Protein AF-A0A1Z9C0Q0-F1 (afdb_monomer)

Mean predicted aligned error: 4.64 Å

Sequence (63 aa):
VSVDAAALKKEAGSRTIGDEIDGLGGFMMEAADGSVSFDFRFDSLLDRTWTEERAAINETLFG

Foldseek 3Di:
DPPCPVVCVVVQVPHDDDDDDDAPDDDKDADPVRPDIDDPGPVVVVVVCCVVCVVVVCVVPPD

Secondary structure (DSSP, 8-state):
--TTHHHHHHH-TTSPP-----SSS--EEE-TTSS-EEE--HHHHHHHHHHHTHHHHHHHHH-

pLDDT: mean 89.82, std 8.97, range [54.0, 98.0]

Radius of gyration: 15.82 Å; Cα contacts (8 Å, |Δi|>4): 47; chains: 1; bounding box: 43×19×38 Å

Solvent-accessible surface area (backbone atoms only — not comparable to full-atom values): 4067 Å² total; per-residue (Å²): 109,73,80,55,53,60,56,48,64,70,69,36,78,93,53,84,84,75,80,87,64,93,67,89,43,66,50,70,49,64,44,96,84,70,82,48,73,50,83,54,30,43,60,63,53,48,55,50,49,51,63,74,43,43,67,61,51,46,49,74,76,72,101

Nearest PDB structures (foldseek):
  7van-assembly1_J  TM=7.500E-01  e=1.056E+00  Thermus thermophilus HB8
  5bw9-assembly2_m  TM=7.606E-01  e=1.492E+00  Saccharomyces cerevisiae S288C
  7uzk-assembly1_I  TM=8.923E-01  e=2.592E+00  Rattus norvegicus
  5gar-assembly1_H  TM=7.308E-01  e=2.592E+00  Thermus thermophilus
  6r0y-assembly1_J  TM=7.311E-01  e=2.419E+00  Thermus thermophilus HB8

Structure (mmCIF, N/CA/C/O backbone):
data_AF-A0A1Z9C0Q0-F1
#
_entry.id   AF-A0A1Z9C0Q0-F1
#
loop_
_atom_site.group_PDB
_atom_site.id
_atom_site.type_symbol
_atom_site.label_atom_id
_atom_site.label_alt_id
_atom_site.label_comp_id
_atom_site.label_asym_id
_atom_site.label_entity_id
_atom_site.label_seq_i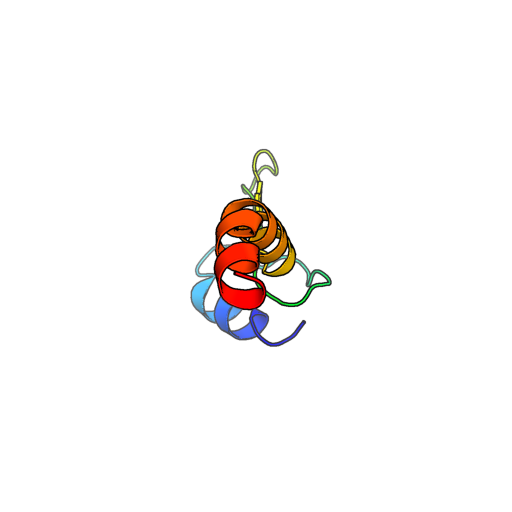d
_atom_site.pdbx_PDB_ins_code
_atom_site.Cartn_x
_atom_site.Cartn_y
_atom_site.Cartn_z
_atom_site.occupancy
_atom_site.B_iso_or_equiv
_atom_site.auth_seq_id
_atom_site.auth_comp_id
_atom_site.auth_asym_id
_atom_site.auth_atom_id
_atom_site.pdbx_PDB_model_num
ATOM 1 N N . VAL A 1 1 ? 0.147 -11.852 11.520 1.00 54.00 1 VAL A N 1
ATOM 2 C CA . VAL A 1 1 ? 1.004 -10.704 11.134 1.00 54.00 1 VAL A CA 1
ATOM 3 C C . VAL A 1 1 ? 1.095 -9.752 12.325 1.00 54.00 1 VAL A C 1
ATOM 5 O O . VAL A 1 1 ? 0.205 -8.946 12.534 1.00 54.00 1 VAL A O 1
ATOM 8 N N . SER A 1 2 ? 2.126 -9.877 13.174 1.00 59.59 2 SER A N 1
ATOM 9 C CA . SER A 1 2 ? 2.172 -9.182 14.480 1.00 59.59 2 SER A CA 1
ATOM 10 C C . SER A 1 2 ? 2.918 -7.844 14.481 1.00 59.59 2 SER A C 1
ATOM 12 O O . SER A 1 2 ? 2.895 -7.146 15.493 1.00 59.59 2 SER A O 1
ATOM 14 N N . VAL A 1 3 ? 3.629 -7.512 13.398 1.00 66.06 3 VAL A N 1
ATOM 15 C CA . VAL A 1 3 ? 4.578 -6.385 13.384 1.00 66.06 3 VAL A CA 1
ATOM 16 C C . VAL A 1 3 ? 3.837 -5.049 13.439 1.00 66.06 3 VAL A C 1
ATOM 18 O O . VAL A 1 3 ? 4.097 -4.244 14.331 1.00 66.06 3 VAL A O 1
ATOM 21 N N . ASP A 1 4 ? 2.848 -4.856 12.564 1.00 78.38 4 ASP A N 1
ATOM 22 C CA . ASP A 1 4 ? 2.150 -3.569 12.452 1.00 78.38 4 ASP A CA 1
ATOM 23 C C . ASP A 1 4 ? 0.941 -3.456 13.389 1.00 78.38 4 ASP A C 1
ATOM 25 O O . ASP A 1 4 ? 0.554 -2.356 13.782 1.00 78.38 4 ASP A O 1
ATOM 29 N N . ALA A 1 5 ? 0.373 -4.582 13.836 1.00 81.19 5 ALA A N 1
ATOM 30 C CA . ALA A 1 5 ? -0.836 -4.606 14.661 1.00 81.19 5 ALA A CA 1
ATOM 31 C C . ALA A 1 5 ? -0.699 -3.799 15.966 1.00 81.19 5 ALA A C 1
ATOM 33 O O . ALA A 1 5 ? -1.643 -3.131 16.391 1.00 81.19 5 ALA A O 1
ATOM 34 N N . ALA A 1 6 ? 0.473 -3.832 16.610 1.00 83.94 6 ALA A N 1
ATOM 35 C CA . ALA A 1 6 ? 0.722 -3.076 17.838 1.00 83.94 6 ALA A CA 1
ATOM 36 C C . ALA A 1 6 ? 0.783 -1.559 17.587 1.00 83.94 6 ALA A C 1
ATOM 38 O O . ALA A 1 6 ? 0.223 -0.782 18.364 1.00 83.94 6 ALA A O 1
ATOM 39 N N . ALA A 1 7 ? 1.423 -1.140 16.492 1.00 87.00 7 ALA A N 1
ATOM 40 C CA . ALA A 1 7 ? 1.486 0.262 16.091 1.00 87.00 7 ALA A CA 1
ATOM 41 C C . ALA A 1 7 ? 0.095 0.780 15.699 1.00 87.00 7 ALA A C 1
ATOM 43 O O . ALA A 1 7 ? -0.328 1.832 16.173 1.00 87.00 7 ALA A O 1
ATOM 44 N N . LEU A 1 8 ? -0.665 -0.003 14.929 1.00 88.81 8 LEU A N 1
ATOM 45 C CA . LEU A 1 8 ? -2.026 0.348 14.525 1.00 88.81 8 LEU A CA 1
ATOM 46 C C . LEU A 1 8 ? -2.960 0.489 15.727 1.00 88.81 8 LEU A C 1
ATOM 48 O O . LEU A 1 8 ? -3.684 1.474 15.816 1.00 88.81 8 LEU A O 1
ATOM 52 N N . LYS A 1 9 ? -2.903 -0.434 16.696 1.00 88.25 9 LYS A N 1
ATOM 53 C CA . LYS A 1 9 ? -3.694 -0.336 17.937 1.00 88.25 9 LYS A CA 1
ATOM 54 C C . LYS A 1 9 ? -3.381 0.929 18.735 1.00 88.25 9 LYS A C 1
ATOM 56 O O . LYS A 1 9 ? -4.289 1.506 19.323 1.00 88.25 9 LYS A O 1
ATOM 61 N N . LYS A 1 10 ? -2.120 1.368 18.750 1.00 88.31 10 LYS A N 1
ATOM 62 C CA . LYS A 1 10 ? -1.711 2.613 19.413 1.00 88.31 10 LYS A CA 1
ATOM 63 C C . LYS A 1 10 ? -2.263 3.855 18.701 1.00 88.31 10 LYS A C 1
ATOM 65 O O . LYS A 1 10 ? -2.707 4.781 19.371 1.00 88.31 10 LYS A O 1
ATOM 70 N N . GLU A 1 11 ? -2.263 3.861 17.370 1.00 89.69 11 GLU A N 1
ATOM 71 C CA . GLU A 1 11 ? -2.665 5.015 16.548 1.00 89.69 11 GLU A CA 1
ATOM 72 C C . GLU A 1 11 ? -4.161 5.015 16.153 1.00 89.69 11 GLU A C 1
ATOM 74 O O . GLU A 1 11 ? -4.653 5.966 15.539 1.00 89.69 11 GLU A O 1
ATOM 79 N N . ALA A 1 12 ? -4.913 3.965 16.503 1.00 88.44 12 ALA A N 1
ATOM 80 C CA . ALA A 1 12 ? -6.309 3.771 16.097 1.00 88.44 12 ALA A CA 1
ATOM 81 C C . ALA A 1 12 ? -7.241 4.914 16.538 1.00 88.44 12 ALA A C 1
ATOM 83 O O . ALA A 1 12 ? -8.177 5.2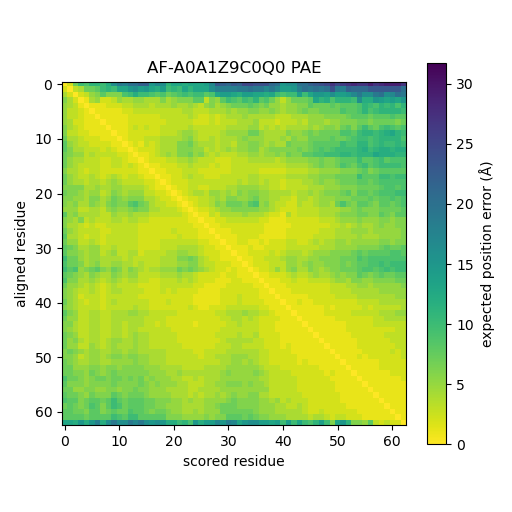76 15.818 1.00 88.44 12 ALA A O 1
ATOM 84 N N . GLY A 1 13 ? -6.997 5.496 17.716 1.00 89.62 13 GLY A N 1
ATOM 85 C CA . GLY A 1 13 ? -7.888 6.491 18.308 1.00 89.62 13 GLY A CA 1
ATOM 86 C C . GLY A 1 13 ? -9.306 5.934 18.480 1.00 89.62 13 GLY A C 1
ATOM 87 O O . GLY A 1 13 ? -9.504 4.939 19.167 1.00 89.62 13 GLY A O 1
ATOM 88 N N . SER A 1 14 ? -10.295 6.576 17.853 1.00 90.06 14 SER A N 1
ATOM 89 C CA . SER A 1 14 ? -11.704 6.150 17.869 1.00 90.06 14 SER A CA 1
ATOM 90 C C . SER A 1 14 ? -12.081 5.146 16.771 1.00 90.06 14 SER A C 1
ATOM 92 O O . SER A 1 14 ? -13.249 4.778 16.655 1.00 90.06 14 SER A O 1
ATOM 94 N N . ARG A 1 15 ? -11.130 4.737 15.926 1.00 91.19 15 ARG A N 1
ATOM 95 C CA . ARG A 1 15 ? -11.371 3.820 14.805 1.00 91.19 15 ARG A CA 1
ATOM 96 C C . ARG A 1 15 ? -11.336 2.378 15.293 1.00 91.19 15 ARG A C 1
ATOM 98 O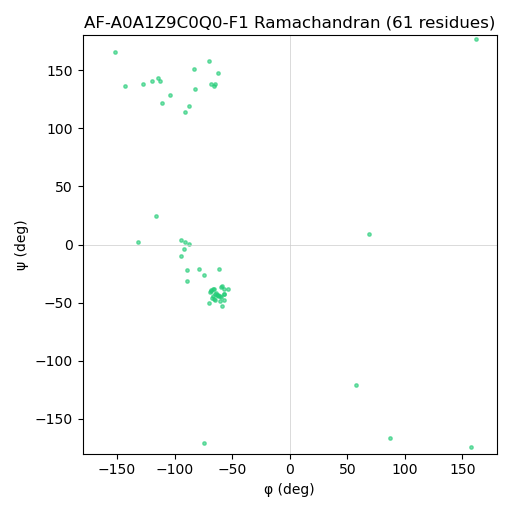 O . ARG A 1 15 ? -10.619 2.046 16.234 1.00 91.19 15 ARG A O 1
ATOM 105 N N . THR A 1 16 ? -12.080 1.517 14.610 1.00 91.06 16 THR A N 1
ATOM 106 C CA . THR A 1 16 ? -12.060 0.080 14.894 1.00 91.06 16 THR A CA 1
ATOM 107 C C . THR A 1 16 ? -10.871 -0.556 14.186 1.00 91.06 16 THR A C 1
ATOM 109 O O . THR A 1 16 ? -10.625 -0.276 13.015 1.00 91.06 16 THR A O 1
ATOM 112 N N . ILE A 1 17 ? -10.131 -1.403 14.901 1.00 91.19 17 ILE A N 1
ATOM 113 C CA . ILE A 1 17 ? -9.124 -2.276 14.298 1.00 91.19 17 ILE A CA 1
ATOM 114 C C . ILE A 1 17 ? -9.834 -3.553 13.863 1.00 91.19 17 ILE A C 1
ATOM 116 O O . ILE A 1 17 ? -10.436 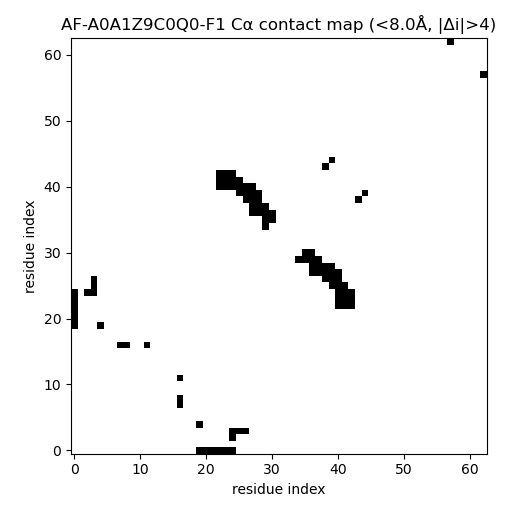-4.228 14.696 1.00 91.19 17 ILE A O 1
ATOM 120 N N . GLY A 1 18 ? -9.792 -3.825 12.561 1.00 88.31 18 GLY A N 1
ATOM 121 C CA . GLY A 1 18 ? -10.314 -5.056 11.981 1.00 88.31 18 GLY A CA 1
ATOM 122 C C . GLY A 1 18 ? -9.418 -6.262 12.255 1.00 88.31 18 GLY A C 1
ATOM 123 O O . GLY A 1 18 ? -8.456 -6.194 13.027 1.00 88.31 18 GLY A O 1
ATOM 124 N N . ASP A 1 19 ? -9.748 -7.365 11.598 1.00 88.25 19 ASP A N 1
ATOM 125 C CA 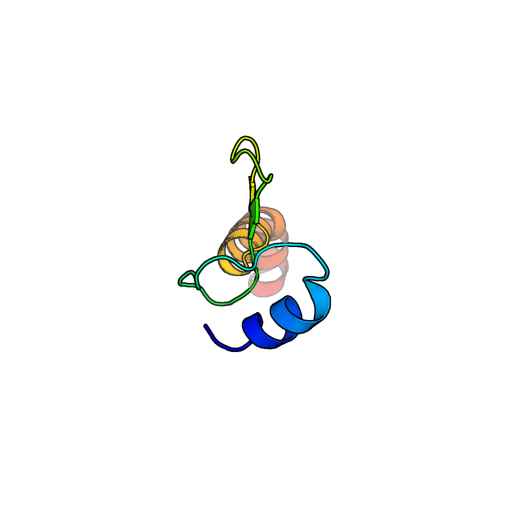. ASP A 1 19 ? -9.014 -8.616 11.736 1.00 88.25 19 ASP A CA 1
ATOM 126 C C . ASP A 1 19 ? -7.620 -8.544 11.099 1.00 88.25 19 ASP A C 1
ATOM 128 O O . ASP A 1 19 ? -7.342 -7.727 10.216 1.00 88.25 19 ASP A O 1
ATOM 132 N N . GLU A 1 20 ? -6.725 -9.421 11.557 1.00 86.50 20 GLU A N 1
ATOM 133 C CA . GLU A 1 20 ? -5.449 -9.613 10.874 1.00 86.50 20 GLU A CA 1
ATOM 134 C C . GLU A 1 20 ? -5.688 -10.188 9.474 1.00 86.50 20 GLU A C 1
ATOM 136 O O . GLU A 1 20 ? -6.495 -11.096 9.280 1.00 86.50 20 GLU A O 1
ATOM 141 N N . ILE A 1 21 ? -4.942 -9.665 8.505 1.00 82.69 21 ILE A N 1
ATOM 142 C CA . ILE A 1 21 ? -4.947 -10.126 7.120 1.00 82.69 21 ILE A CA 1
ATOM 143 C C . ILE A 1 21 ? -3.577 -10.744 6.838 1.00 82.69 21 ILE A C 1
ATOM 145 O O . ILE A 1 21 ? -2.553 -10.226 7.292 1.00 82.69 21 ILE A O 1
ATOM 149 N N . ASP A 1 22 ? -3.554 -11.842 6.085 1.00 84.25 22 ASP A N 1
ATOM 150 C CA . ASP A 1 22 ? -2.307 -12.457 5.636 1.00 84.25 22 ASP A CA 1
ATOM 151 C C . ASP A 1 22 ? -1.549 -11.538 4.668 1.00 84.25 22 ASP A C 1
ATOM 153 O O . ASP A 1 22 ? -2.126 -10.939 3.756 1.00 84.25 22 ASP A O 1
ATOM 157 N N . GLY A 1 23 ? -0.236 -11.443 4.865 1.00 83.38 23 GLY A N 1
ATOM 158 C CA . GLY A 1 23 ? 0.651 -10.614 4.058 1.00 83.38 23 GLY A CA 1
ATOM 159 C C . GLY A 1 23 ? 1.978 -10.339 4.755 1.00 83.38 23 GLY A C 1
ATOM 160 O O . GLY A 1 23 ? 2.199 -10.741 5.903 1.00 83.38 23 GLY A O 1
ATOM 161 N N . LEU A 1 24 ? 2.867 -9.643 4.053 1.00 87.81 24 LEU A N 1
ATOM 162 C CA . LEU A 1 24 ? 4.187 -9.270 4.567 1.00 87.81 24 LEU A CA 1
ATOM 163 C C . LEU A 1 24 ? 4.134 -8.065 5.516 1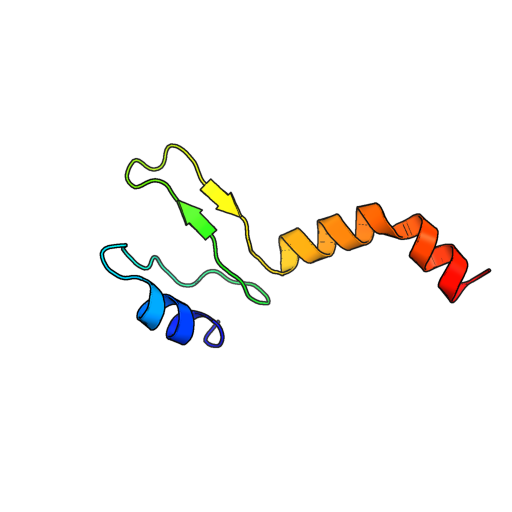.00 87.81 24 LEU A C 1
ATOM 165 O O . LEU A 1 24 ? 5.042 -7.886 6.327 1.00 87.81 24 LEU A O 1
ATOM 169 N N . GLY A 1 25 ? 3.071 -7.264 5.437 1.00 88.56 25 GLY A N 1
ATOM 170 C CA . GLY A 1 25 ? 2.836 -6.127 6.321 1.00 88.56 25 GLY A CA 1
ATOM 171 C C . GLY A 1 25 ? 1.895 -5.088 5.722 1.00 88.56 25 GLY A C 1
ATOM 172 O O . GLY A 1 25 ? 1.347 -5.259 4.627 1.00 88.56 25 GLY A O 1
ATOM 173 N N . GLY A 1 26 ? 1.741 -3.982 6.439 1.00 90.25 26 GLY A N 1
ATOM 174 C CA . GLY A 1 26 ? 0.841 -2.890 6.092 1.00 90.25 26 GLY A CA 1
ATOM 175 C C . GLY A 1 26 ? -0.576 -3.087 6.627 1.00 90.25 26 GLY A C 1
ATOM 176 O O . GLY A 1 26 ? -0.837 -3.908 7.507 1.00 90.25 26 GLY A O 1
ATOM 177 N N . PHE A 1 27 ? -1.502 -2.277 6.122 1.00 91.94 27 PHE A N 1
ATOM 178 C CA . PHE A 1 27 ? -2.890 -2.250 6.577 1.00 91.94 27 PHE A CA 1
ATOM 179 C C . PHE A 1 27 ? -3.823 -1.802 5.457 1.00 91.94 27 PHE A C 1
ATOM 181 O O . PHE A 1 27 ? -3.392 -1.256 4.443 1.00 91.94 27 PHE A O 1
ATOM 188 N N . MET A 1 28 ? -5.117 -2.013 5.659 1.00 92.31 28 MET A N 1
ATOM 189 C CA . MET A 1 28 ? -6.158 -1.448 4.814 1.00 92.31 28 MET A CA 1
ATOM 190 C C . MET A 1 28 ? -6.972 -0.459 5.637 1.00 92.31 28 MET A C 1
ATOM 192 O O . MET A 1 28 ? -7.204 -0.670 6.829 1.00 92.31 28 MET A O 1
ATOM 196 N N . MET A 1 29 ? -7.390 0.633 5.012 1.00 93.38 29 MET A N 1
ATOM 197 C CA . MET A 1 29 ? -8.370 1.540 5.597 1.00 93.38 29 MET A CA 1
ATOM 198 C C . MET A 1 29 ? -9.700 1.309 4.914 1.00 93.38 29 MET A C 1
ATOM 200 O O . MET A 1 29 ? -9.762 1.367 3.692 1.00 93.38 29 MET A O 1
ATOM 204 N N . GLU A 1 30 ? -10.752 1.106 5.689 1.00 93.56 30 GLU A N 1
ATOM 205 C CA . GLU A 1 30 ? -12.109 0.962 5.177 1.00 93.56 30 GLU A CA 1
ATOM 206 C C . GLU A 1 30 ? -12.994 2.061 5.769 1.00 93.56 30 GLU A C 1
ATOM 208 O O . GLU A 1 30 ? -12.849 2.445 6.936 1.00 93.56 30 GLU A O 1
ATOM 213 N N . ALA A 1 31 ? -13.884 2.615 4.948 1.00 94.12 31 ALA A N 1
ATOM 214 C CA . ALA A 1 31 ? -14.934 3.500 5.423 1.00 94.12 31 ALA A CA 1
ATOM 215 C C . ALA A 1 31 ? -15.867 2.738 6.376 1.00 94.12 31 ALA A C 1
ATOM 217 O O . ALA A 1 31 ? -16.120 1.553 6.196 1.00 94.12 31 ALA A O 1
ATOM 218 N N . ALA A 1 32 ? -16.426 3.419 7.378 1.00 89.94 32 ALA A N 1
ATOM 219 C CA . ALA A 1 32 ? -17.280 2.765 8.375 1.00 89.94 32 ALA A CA 1
ATOM 220 C C . ALA A 1 32 ? -18.550 2.118 7.781 1.00 89.94 32 ALA A C 1
ATOM 222 O O . ALA A 1 32 ? -19.150 1.253 8.411 1.00 89.94 32 ALA A O 1
ATOM 223 N N . ASP A 1 33 ? -18.965 2.552 6.590 1.00 92.25 33 ASP A N 1
ATOM 224 C CA . ASP A 1 33 ? -20.092 2.009 5.830 1.00 92.25 33 ASP A CA 1
ATOM 225 C C . ASP A 1 33 ? -19.678 0.948 4.791 1.00 92.25 33 ASP A C 1
ATOM 227 O O . ASP A 1 33 ? -20.522 0.482 4.027 1.00 92.25 33 ASP A O 1
ATOM 231 N N . GLY A 1 34 ? -18.392 0.584 4.735 1.00 90.75 34 GLY A N 1
ATOM 232 C CA . GLY A 1 34 ? -17.839 -0.382 3.784 1.00 90.75 34 GLY A CA 1
ATOM 233 C C . GLY A 1 34 ? -17.816 0.097 2.329 1.00 90.75 34 GLY A C 1
ATOM 234 O O . GLY A 1 34 ? -17.552 -0.695 1.428 1.00 90.75 34 GLY A O 1
ATOM 235 N N . SER A 1 35 ? -18.112 1.372 2.057 1.00 95.25 35 SER A N 1
ATOM 236 C CA . SER A 1 35 ? -18.260 1.873 0.682 1.00 95.25 35 SER A CA 1
ATOM 237 C C . SER A 1 35 ? -16.933 2.050 -0.061 1.00 95.25 35 SER A C 1
ATOM 239 O O . SER A 1 35 ? -16.900 2.007 -1.292 1.00 95.25 35 SER A O 1
ATOM 241 N N . VAL A 1 36 ? -15.840 2.278 0.673 1.00 95.62 36 VAL A N 1
ATOM 242 C CA . VAL A 1 36 ? -14.519 2.599 0.123 1.00 95.62 36 VAL A CA 1
ATOM 243 C C . VAL A 1 36 ? -13.432 1.935 0.958 1.00 95.62 36 VAL A C 1
ATOM 245 O O . VAL A 1 36 ? -13.448 2.036 2.185 1.00 95.62 36 VAL A O 1
ATOM 248 N N . SER A 1 37 ? -12.445 1.342 0.284 1.00 93.12 37 SER A N 1
ATOM 249 C CA . SER A 1 37 ? -11.236 0.802 0.905 1.00 93.12 37 SER A CA 1
ATOM 250 C C . SER A 1 37 ? -9.964 1.338 0.242 1.00 93.12 37 SER A C 1
ATOM 252 O O . SER A 1 37 ? -9.869 1.376 -0.986 1.00 93.12 37 SER A O 1
ATOM 254 N N . PHE A 1 38 ? -8.962 1.689 1.043 1.00 93.62 38 PHE A N 1
ATOM 255 C CA . PHE A 1 38 ? -7.615 2.038 0.594 1.00 93.62 38 PHE A CA 1
ATOM 256 C C . PHE A 1 38 ? -6.628 0.961 1.032 1.00 93.62 38 PHE A C 1
ATOM 258 O O . PHE A 1 38 ? -6.488 0.696 2.227 1.00 93.62 38 PHE A O 1
ATOM 265 N N . ASP A 1 39 ? -5.938 0.362 0.062 1.00 93.06 39 ASP A N 1
ATOM 266 C CA . ASP A 1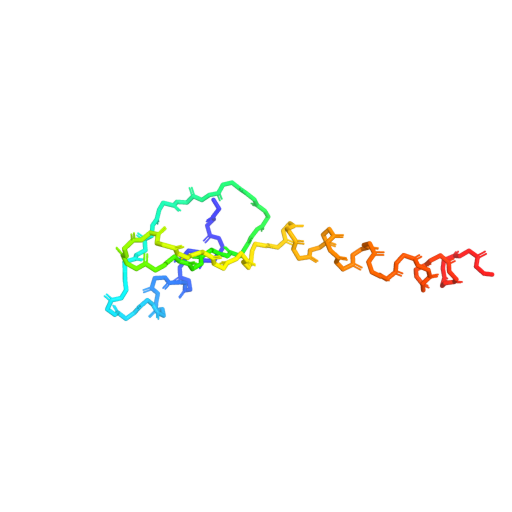 39 ? -4.957 -0.696 0.292 1.00 93.06 39 ASP A CA 1
ATOM 267 C C . ASP A 1 39 ? -3.547 -0.112 0.474 1.00 93.06 39 ASP A C 1
ATOM 269 O O . ASP A 1 39 ? -2.977 0.457 -0.459 1.00 93.06 39 ASP A O 1
ATOM 273 N N . PHE A 1 40 ? -2.988 -0.264 1.676 1.00 92.69 40 PHE A N 1
ATOM 274 C CA . PHE A 1 40 ? -1.603 0.079 2.013 1.00 92.69 40 PHE A CA 1
ATOM 275 C C . PHE A 1 40 ? -0.798 -1.165 2.410 1.00 92.69 40 PHE A C 1
ATOM 277 O O . PHE A 1 40 ? 0.175 -1.071 3.164 1.00 92.69 40 PHE A O 1
ATOM 284 N N . ARG A 1 41 ? -1.204 -2.351 1.945 1.00 92.06 41 ARG A N 1
ATOM 285 C CA . ARG A 1 41 ? -0.454 -3.586 2.180 1.00 92.06 41 ARG A CA 1
ATOM 286 C C . ARG A 1 41 ? 0.860 -3.557 1.414 1.00 92.06 41 ARG A C 1
ATOM 288 O O . ARG A 1 41 ? 0.913 -3.152 0.250 1.00 92.06 41 ARG A O 1
ATOM 295 N N . PHE A 1 42 ? 1.915 -4.022 2.074 1.00 92.19 42 PHE A N 1
ATOM 296 C CA . PHE A 1 42 ? 3.262 -4.042 1.514 1.00 92.19 42 PHE A CA 1
ATOM 297 C C . PHE A 1 42 ? 3.315 -4.830 0.204 1.00 92.19 42 PHE A C 1
ATOM 299 O O . PHE A 1 42 ? 3.910 -4.354 -0.755 1.00 92.19 42 PHE A O 1
ATOM 306 N N . ASP A 1 43 ? 2.644 -5.982 0.135 1.00 92.25 43 ASP A N 1
ATOM 307 C CA . ASP A 1 43 ? 2.590 -6.826 -1.062 1.00 92.25 43 ASP A CA 1
ATOM 308 C C . ASP A 1 43 ? 2.047 -6.067 -2.287 1.00 92.25 43 ASP A C 1
ATOM 310 O O . ASP A 1 43 ? 2.673 -6.071 -3.347 1.00 92.25 43 ASP A O 1
ATOM 314 N N . SER A 1 44 ? 0.930 -5.345 -2.126 1.00 92.94 44 SER A N 1
ATOM 315 C CA . SER A 1 44 ? 0.309 -4.545 -3.193 1.00 92.94 44 SER A CA 1
ATOM 316 C C . SER A 1 44 ? 1.211 -3.391 -3.639 1.00 92.94 44 SER A C 1
ATOM 318 O O . SER A 1 44 ? 1.350 -3.115 -4.832 1.00 92.94 44 SER A O 1
ATOM 320 N N . LEU A 1 45 ? 1.835 -2.702 -2.679 1.00 94.88 45 LEU A N 1
ATOM 321 C CA . LEU A 1 45 ? 2.740 -1.590 -2.967 1.00 94.88 45 LEU A CA 1
ATOM 322 C C . LEU A 1 45 ? 4.028 -2.068 -3.644 1.00 94.88 45 LEU A C 1
ATOM 324 O O . LEU A 1 45 ? 4.510 -1.404 -4.564 1.00 94.88 45 LEU A O 1
ATOM 328 N N . LEU A 1 46 ? 4.568 -3.213 -3.222 1.00 94.81 46 LEU A N 1
ATOM 329 C CA . LEU A 1 46 ? 5.752 -3.818 -3.816 1.00 94.81 46 LEU A CA 1
ATOM 330 C C . LEU A 1 46 ? 5.483 -4.244 -5.258 1.00 94.81 46 LEU A C 1
ATOM 332 O O . LEU A 1 46 ? 6.274 -3.898 -6.127 1.00 94.81 46 LEU A O 1
ATOM 336 N N . ASP A 1 47 ? 4.376 -4.938 -5.526 1.00 95.56 47 ASP A N 1
ATOM 337 C CA . ASP A 1 47 ? 4.018 -5.383 -6.880 1.00 95.56 47 ASP A CA 1
ATOM 338 C C . ASP A 1 47 ? 3.852 -4.202 -7.848 1.00 95.56 47 ASP A C 1
ATOM 340 O O . ASP A 1 47 ? 4.420 -4.179 -8.949 1.00 95.56 47 ASP A O 1
ATOM 344 N N . ARG A 1 48 ? 3.149 -3.161 -7.390 1.00 95.88 48 ARG A N 1
ATOM 345 C CA . ARG A 1 48 ? 2.996 -1.916 -8.140 1.00 95.88 48 ARG A CA 1
ATOM 346 C C . ARG A 1 48 ? 4.347 -1.268 -8.434 1.00 95.88 48 ARG A C 1
ATOM 348 O O . ARG A 1 48 ? 4.643 -0.985 -9.592 1.00 95.88 48 ARG A O 1
ATOM 355 N N . THR A 1 49 ? 5.160 -1.056 -7.401 1.00 96.38 49 THR A N 1
ATOM 356 C CA . THR A 1 49 ? 6.462 -0.383 -7.533 1.00 96.38 49 THR A CA 1
ATOM 357 C C . THR A 1 49 ? 7.399 -1.189 -8.425 1.00 96.38 49 THR A C 1
ATOM 359 O O . THR A 1 49 ? 8.044 -0.636 -9.306 1.00 96.38 49 THR A O 1
ATOM 362 N N . TRP A 1 50 ? 7.438 -2.511 -8.252 1.00 95.25 50 TRP A N 1
ATOM 363 C CA . TRP A 1 50 ? 8.221 -3.419 -9.086 1.00 95.25 50 TRP A CA 1
ATOM 364 C C . TRP A 1 50 ? 7.843 -3.302 -10.563 1.00 95.25 50 TRP A C 1
ATOM 366 O O . TRP A 1 50 ? 8.713 -3.265 -11.433 1.00 95.25 50 TRP A O 1
ATOM 376 N N . THR A 1 51 ? 6.544 -3.218 -10.849 1.00 97.12 51 THR A N 1
ATOM 377 C CA . THR A 1 51 ? 6.035 -3.058 -12.212 1.00 97.12 51 THR A CA 1
ATOM 378 C C . THR A 1 51 ? 6.391 -1.691 -12.797 1.00 97.12 51 THR A C 1
ATOM 380 O O . THR A 1 51 ? 6.856 -1.627 -13.937 1.00 97.12 51 THR A O 1
ATOM 383 N N . GLU A 1 52 ? 6.200 -0.616 -12.030 1.00 98.00 52 GLU A N 1
ATOM 384 C CA . GLU A 1 52 ? 6.499 0.763 -12.441 1.00 98.00 52 GLU A CA 1
ATOM 385 C C . GLU A 1 52 ? 8.006 0.970 -12.690 1.00 98.00 52 GLU A C 1
ATOM 387 O O . GLU A 1 52 ? 8.395 1.538 -13.711 1.00 98.00 52 GLU A O 1
ATOM 392 N N . GLU A 1 53 ? 8.863 0.421 -11.828 1.00 97.62 53 GLU A N 1
ATOM 393 C CA . GLU A 1 53 ? 10.320 0.610 -11.864 1.00 97.62 53 GLU A CA 1
ATOM 394 C C . GLU A 1 53 ? 11.066 -0.443 -12.697 1.00 97.62 53 GLU A C 1
ATOM 396 O O . GLU A 1 53 ? 12.295 -0.413 -12.804 1.00 97.62 53 GLU A O 1
ATOM 401 N N . ARG A 1 54 ? 10.355 -1.382 -13.336 1.00 96.75 54 ARG A N 1
ATOM 402 C CA . ARG A 1 54 ? 10.968 -2.533 -14.024 1.00 96.75 54 ARG A CA 1
ATOM 403 C C . ARG A 1 54 ? 12.039 -2.137 -15.043 1.00 96.75 54 ARG A C 1
ATOM 405 O O . ARG A 1 54 ? 13.046 -2.828 -15.180 1.00 96.75 54 ARG A O 1
ATOM 412 N N . ALA A 1 55 ? 11.819 -1.047 -15.779 1.00 97.69 55 ALA A N 1
ATOM 413 C CA . ALA A 1 55 ? 12.781 -0.559 -16.765 1.00 97.69 55 ALA A CA 1
ATOM 414 C C . ALA A 1 55 ? 14.083 -0.073 -16.102 1.00 97.69 55 ALA A C 1
ATOM 416 O O . ALA A 1 55 ? 15.164 -0.475 -16.525 1.00 97.69 55 ALA A O 1
ATOM 417 N N . ALA A 1 56 ? 13.977 0.725 -15.036 1.00 97.94 56 ALA A N 1
ATOM 418 C CA . ALA A 1 56 ? 15.126 1.231 -14.287 1.00 97.94 56 ALA A CA 1
ATOM 419 C C . ALA A 1 56 ? 15.893 0.105 -13.578 1.00 97.94 56 ALA A C 1
ATOM 421 O O . ALA A 1 56 ? 17.126 0.100 -13.568 1.00 97.94 56 ALA A O 1
ATOM 422 N N . ILE A 1 57 ? 15.173 -0.882 -13.036 1.00 96.44 57 ILE A N 1
ATOM 423 C CA . ILE A 1 57 ? 15.768 -2.083 -12.437 1.00 96.44 57 ILE A CA 1
ATOM 424 C C . ILE A 1 57 ? 16.584 -2.848 -13.483 1.00 96.44 57 ILE A C 1
ATOM 426 O O . 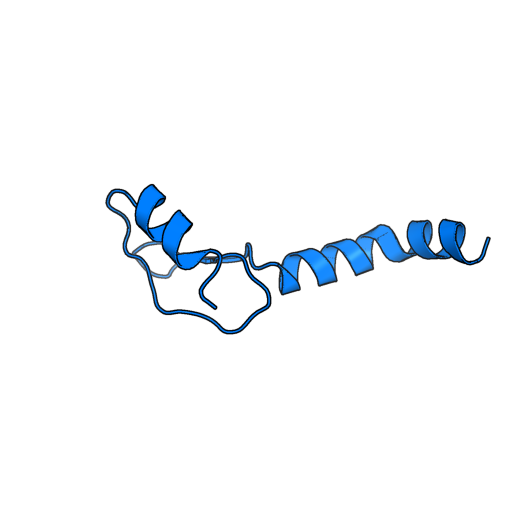ILE A 1 57 ? 17.734 -3.191 -13.221 1.00 96.44 57 ILE A O 1
ATOM 430 N N . ASN A 1 58 ? 16.021 -3.092 -14.671 1.00 97.12 58 ASN A N 1
ATOM 431 C CA . ASN A 1 58 ? 16.723 -3.818 -15.729 1.00 97.12 58 ASN A CA 1
ATOM 432 C C . ASN A 1 58 ? 17.983 -3.090 -16.203 1.00 97.12 58 ASN A C 1
ATOM 434 O O . ASN A 1 58 ? 19.013 -3.736 -16.353 1.00 97.12 58 ASN A O 1
ATOM 438 N N . GLU A 1 59 ? 17.919 -1.772 -16.389 1.00 97.94 59 GLU A N 1
ATOM 439 C CA . GLU A 1 59 ? 19.097 -0.964 -16.730 1.00 97.94 59 GLU A CA 1
ATOM 440 C C . GLU A 1 59 ? 20.170 -1.054 -15.637 1.00 97.94 59 GLU A C 1
ATOM 442 O O . GLU A 1 59 ? 21.342 -1.269 -15.916 1.00 97.94 59 GLU A O 1
ATOM 447 N N . THR A 1 60 ? 19.773 -0.956 -14.367 1.00 97.69 60 THR A N 1
ATOM 448 C CA . THR A 1 60 ? 20.717 -0.990 -13.239 1.00 97.69 60 THR A CA 1
ATOM 449 C C . THR A 1 60 ? 21.392 -2.355 -13.084 1.00 97.69 60 THR A C 1
ATO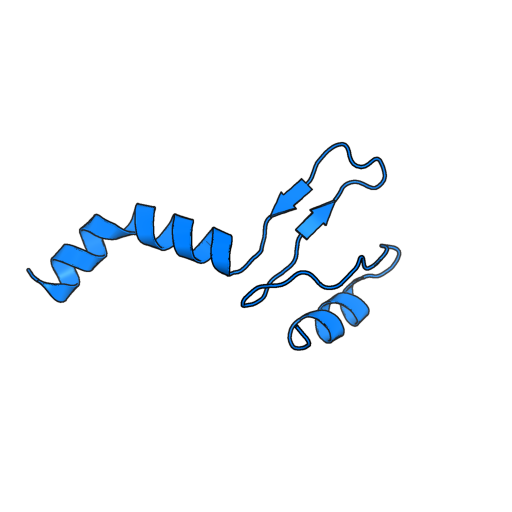M 451 O O . THR A 1 60 ? 22.562 -2.425 -12.712 1.00 97.69 60 THR A O 1
ATOM 454 N N . LEU A 1 61 ? 20.652 -3.445 -13.307 1.00 96.81 61 LEU A N 1
ATOM 455 C CA . LEU A 1 61 ? 21.140 -4.808 -13.078 1.00 96.81 61 LEU A CA 1
ATOM 456 C C . LEU A 1 61 ? 21.828 -5.430 -14.296 1.00 96.81 61 LEU A C 1
ATOM 458 O O . LEU A 1 61 ? 22.697 -6.284 -14.117 1.00 96.81 61 LEU A O 1
ATOM 462 N N . PHE A 1 62 ? 21.410 -5.064 -15.508 1.00 96.31 62 PHE A N 1
ATOM 463 C CA . PHE A 1 62 ? 21.803 -5.745 -16.745 1.00 96.31 62 PHE A CA 1
ATOM 464 C C . PHE A 1 62 ? 22.264 -4.805 -17.867 1.00 96.31 62 PHE A C 1
ATOM 466 O O . PHE A 1 62 ? 22.535 -5.304 -18.960 1.00 96.31 62 PHE A O 1
ATOM 473 N N . GLY A 1 63 ? 22.320 -3.493 -17.618 1.00 60.81 63 GLY A N 1
ATOM 474 C CA . GLY A 1 63 ? 22.875 -2.500 -18.543 1.00 60.81 63 GLY A CA 1
ATOM 475 C C . GLY A 1 63 ? 24.352 -2.723 -18.840 1.00 60.81 63 GLY A C 1
ATOM 476 O O . GLY A 1 63 ? 25.132 -2.923 -17.879 1.00 60.81 63 GLY A O 1
#